Protein AF-A0A8T8SA92-F1 (afdb_monomer)

Organism: NCBI:txid13290

Secondary structure (DSSP, 8-state):
---PPPTTTHHHHTTSSSGGGS---------------THHHHTT--EE-TTSS-EEGGG-SS------HHHHHHHT--SHHHHHTTSTTEEEEEEETTEEEEEETTEEEEE-

Solvent-accessible surface area (backbone atoms only — not comparable to full-atom values): 7543 Å² total; per-residue (Å²): 135,86,87,78,83,65,78,70,59,64,60,57,63,60,66,68,65,70,74,75,77,79,82,73,78,71,80,80,79,80,74,76,69,63,84,70,62,75,60,73,80,55,74,83,70,53,74,39,55,92,81,80,44,87,39,48,62,89,78,47,97,64,94,80,86,85,84,48,72,65,56,42,61,75,67,67,47,88,50,71,52,53,47,25,76,79,37,90,55,42,45,52,45,79,77,53,94,85,33,32,36,42,26,50,75,87,46,68,82,47,80,77

Foldseek 3Di:
DDDDDDPPVVVVVVVVVPPPPPPPPDPPPPPPPPPDPPCVVCVPFDWDCPVVDTDTPVPDPDDDDDQDPVNCVVQVDPDVQSVQVVPPQWHWADPDDQWIWIGGNNRTPDTD

InterPro domains:
  IPR012910 TonB-dependent receptor, plug domain [PF07715] (57-111)
  IPR037066 TonB-dependent receptor, plug domain superfamily [G3DSA:2.170.130.10] (35-112)
  IPR039426 TonB-dependent receptor-like [PS52016] (56-112)
  IPR039426 TonB-dependent receptor-like [PTHR32552] (16-109)

Structure (mmCIF, N/CA/C/O backbone):
data_AF-A0A8T8SA92-F1
#
_entry.id   AF-A0A8T8SA92-F1
#
loop_
_atom_site.group_PDB
_atom_site.id
_atom_site.type_symbol
_atom_site.label_atom_id
_atom_site.label_alt_id
_atom_site.label_comp_id
_atom_site.label_asym_id
_atom_site.label_entity_id
_atom_site.label_seq_id
_atom_site.pdbx_PDB_ins_code
_atom_site.Cartn_x
_atom_site.Cartn_y
_atom_site.Cartn_z
_atom_site.occupancy
_atom_site.B_iso_or_equiv
_atom_site.auth_seq_id
_atom_site.auth_comp_id
_atom_site.auth_asym_id
_atom_site.auth_atom_id
_atom_site.pdbx_PDB_model_num
ATOM 1 N N . MET A 1 1 ? -50.923 -71.517 61.707 1.00 46.44 1 MET A N 1
ATOM 2 C CA . MET A 1 1 ? -49.562 -71.644 62.275 1.00 46.44 1 MET A CA 1
ATOM 3 C C . MET A 1 1 ? -48.573 -71.877 61.135 1.00 46.44 1 MET A C 1
ATOM 5 O O . MET A 1 1 ? -48.821 -72.766 60.337 1.00 46.44 1 MET A O 1
ATOM 9 N N . LYS A 1 2 ? -47.511 -71.051 61.077 1.00 46.31 2 LYS A N 1
ATOM 10 C CA . LYS A 1 2 ? -46.356 -71.039 60.145 1.00 46.31 2 LYS A CA 1
ATOM 11 C C . LYS A 1 2 ? -46.658 -70.793 58.653 1.00 46.31 2 LYS A C 1
ATOM 13 O O . LYS A 1 2 ? -46.780 -71.729 57.875 1.00 46.31 2 LYS A O 1
ATOM 18 N N . VAL A 1 3 ? -46.680 -69.517 58.247 1.00 48.84 3 VAL A N 1
ATOM 19 C CA . VAL A 1 3 ? -46.512 -69.136 56.831 1.00 48.84 3 VAL A CA 1
ATOM 20 C C . VAL A 1 3 ? -45.027 -68.898 56.572 1.00 48.84 3 VAL A C 1
ATOM 22 O O . VAL A 1 3 ? -44.424 -67.944 57.054 1.00 48.84 3 VAL A O 1
ATOM 25 N N . THR A 1 4 ? -44.434 -69.834 55.847 1.00 51.59 4 THR A N 1
ATOM 26 C CA . THR A 1 4 ? -43.040 -69.854 55.408 1.00 51.59 4 THR A CA 1
ATOM 27 C C . THR A 1 4 ? -42.817 -68.774 54.343 1.00 51.59 4 THR A C 1
ATOM 29 O O . THR A 1 4 ? -43.398 -68.843 53.261 1.00 51.59 4 THR A O 1
ATOM 32 N N . VAL A 1 5 ? -41.976 -67.770 54.620 1.00 58.38 5 VAL A N 1
ATOM 33 C CA . VAL A 1 5 ? -41.630 -66.719 53.644 1.00 58.38 5 VAL A CA 1
ATOM 34 C C . VAL A 1 5 ? -40.827 -67.335 52.494 1.00 58.38 5 VAL A C 1
ATOM 36 O O . VAL A 1 5 ? -39.771 -67.939 52.693 1.00 58.38 5 VAL A O 1
ATOM 39 N N . SER A 1 6 ? -41.345 -67.217 51.269 1.00 54.12 6 SER A N 1
ATOM 40 C CA . SER A 1 6 ? -40.750 -67.839 50.086 1.00 54.12 6 SER A CA 1
ATOM 41 C C . SER A 1 6 ? -39.487 -67.094 49.623 1.00 54.12 6 SER A C 1
ATOM 43 O O . SER A 1 6 ? -39.502 -65.895 49.339 1.00 54.12 6 SER A O 1
ATOM 45 N N . LYS A 1 7 ? -38.378 -67.828 49.461 1.00 56.69 7 LYS A N 1
ATOM 46 C CA . LYS A 1 7 ? -37.070 -67.329 48.977 1.00 56.69 7 LYS A CA 1
ATOM 47 C C . LYS A 1 7 ? -37.089 -66.744 47.547 1.00 56.69 7 LYS A C 1
ATOM 49 O O . LYS A 1 7 ? -36.055 -66.309 47.048 1.00 56.69 7 LYS A O 1
ATOM 54 N N . ARG A 1 8 ? -38.244 -66.726 46.865 1.00 53.56 8 ARG A N 1
ATOM 55 C CA . ARG A 1 8 ? -38.401 -66.188 45.500 1.00 53.56 8 ARG A CA 1
ATOM 56 C C . ARG A 1 8 ? -38.507 -64.659 45.466 1.00 53.56 8 ARG A C 1
ATOM 58 O O . ARG A 1 8 ? -38.205 -64.069 44.435 1.00 53.56 8 ARG A O 1
ATOM 65 N N . MET A 1 9 ? -38.877 -64.022 46.579 1.00 52.91 9 MET A N 1
ATOM 66 C CA . MET A 1 9 ? -39.016 -62.561 46.660 1.00 52.91 9 MET A CA 1
ATOM 67 C C . MET A 1 9 ? -37.652 -61.859 46.811 1.00 52.91 9 MET A C 1
ATOM 69 O O . MET A 1 9 ? -37.402 -60.859 46.147 1.00 52.91 9 MET A O 1
ATOM 73 N N . ALA A 1 10 ? -36.713 -62.463 47.551 1.00 54.44 10 ALA A N 1
ATOM 74 C CA . ALA A 1 10 ? -35.353 -61.940 47.741 1.00 54.44 10 ALA A CA 1
ATOM 75 C C . ALA A 1 10 ? -34.515 -61.890 46.445 1.00 54.44 10 ALA A C 1
ATOM 77 O O . ALA A 1 10 ? -33.667 -61.019 46.283 1.00 54.44 10 ALA A O 1
ATOM 78 N N . ARG A 1 11 ? -34.774 -62.792 45.486 1.00 54.09 11 ARG A N 1
ATOM 79 C CA . ARG A 1 11 ? -34.069 -62.814 44.189 1.00 54.09 11 ARG A CA 1
ATOM 80 C C . ARG A 1 11 ? -34.523 -61.709 43.230 1.00 54.09 11 ARG A C 1
ATOM 82 O O . ARG A 1 11 ? -33.761 -61.338 42.348 1.00 54.09 11 ARG A O 1
ATOM 89 N N . ARG A 1 12 ? -35.737 -61.170 43.401 1.00 53.12 12 ARG A N 1
ATOM 90 C CA . ARG A 1 12 ? -36.257 -60.067 42.572 1.00 53.12 12 ARG A CA 1
ATOM 91 C C . ARG A 1 12 ? -35.733 -58.705 43.030 1.00 53.12 12 ARG A C 1
ATOM 93 O O . ARG A 1 12 ? -35.454 -57.864 42.186 1.00 53.12 12 ARG A O 1
ATOM 100 N N . SER A 1 13 ? -35.500 -58.524 44.330 1.00 52.41 13 SER A N 1
ATOM 101 C CA . SER A 1 13 ? -34.860 -57.313 44.869 1.00 52.41 13 SER A CA 1
ATOM 102 C C . SER A 1 13 ? -33.371 -57.208 44.520 1.00 52.41 13 SER A C 1
ATOM 104 O O . SER A 1 13 ? -32.835 -56.107 44.487 1.00 52.41 13 SER A O 1
ATOM 106 N N . LEU A 1 14 ? -32.710 -58.330 44.206 1.00 53.81 14 LEU A N 1
ATOM 107 C CA . LEU A 1 14 ? -31.296 -58.347 43.815 1.00 53.81 14 LEU A CA 1
ATOM 108 C C . LEU A 1 14 ? -31.066 -57.909 42.354 1.00 53.81 14 LEU A C 1
ATOM 110 O O . LEU A 1 14 ? -29.978 -57.458 42.018 1.00 53.81 14 LEU A O 1
ATOM 114 N N . LEU A 1 15 ? -32.091 -57.986 41.495 1.00 52.94 15 LEU A N 1
ATOM 115 C CA . LEU A 1 15 ? -32.016 -57.553 40.090 1.00 52.94 15 LEU A CA 1
ATOM 116 C C . LEU A 1 15 ? -32.271 -56.047 39.894 1.00 52.94 15 LEU A C 1
ATOM 118 O O . LEU A 1 15 ? -31.898 -55.513 38.856 1.00 52.94 15 LEU A O 1
ATOM 122 N N . LEU A 1 16 ? -32.840 -55.346 40.884 1.00 52.25 16 LEU A N 1
ATOM 123 C CA . LEU A 1 16 ? -33.017 -53.882 40.848 1.00 52.25 16 LEU A CA 1
ATOM 124 C C . LEU A 1 16 ? -31.822 -53.098 41.424 1.00 52.25 16 LEU A C 1
ATOM 126 O O . LEU A 1 16 ? -31.778 -51.879 41.296 1.00 52.25 16 LEU A O 1
ATOM 130 N N . ALA A 1 17 ? -30.848 -53.771 42.045 1.00 53.81 17 ALA A N 1
ATOM 131 C CA . ALA A 1 17 ? -29.674 -53.126 42.645 1.00 53.81 17 ALA A CA 1
ATOM 132 C C . ALA A 1 17 ? -28.501 -52.928 41.658 1.00 53.81 17 ALA A C 1
ATOM 134 O O . ALA A 1 17 ? -27.541 -52.230 41.975 1.00 53.81 17 ALA A O 1
ATOM 135 N N . GLY A 1 18 ? -28.563 -53.527 40.462 1.00 53.75 18 GLY A N 1
ATOM 136 C CA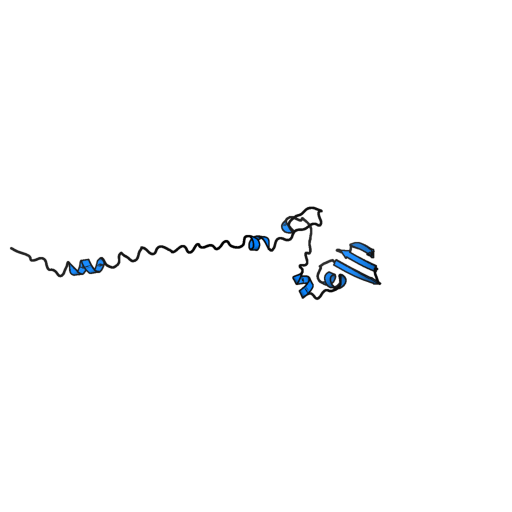 . GLY A 1 18 ? -27.483 -53.471 39.467 1.00 53.75 18 GLY A CA 1
ATOM 137 C C . GLY A 1 18 ? -27.460 -52.205 38.601 1.00 53.75 18 GLY A C 1
ATOM 138 O O . GLY A 1 18 ? -26.419 -51.866 38.050 1.00 53.75 18 GLY A O 1
ATOM 139 N N . THR A 1 19 ? -28.573 -51.473 38.489 1.00 57.50 19 THR A N 1
ATOM 140 C CA . THR A 1 19 ? -28.699 -50.328 37.564 1.00 57.50 19 THR A CA 1
ATOM 141 C C . THR A 1 19 ? -28.304 -48.977 38.169 1.00 57.50 19 THR A C 1
ATOM 143 O O . THR A 1 19 ? -28.361 -47.967 37.476 1.00 57.50 19 THR A O 1
ATOM 146 N N . ALA A 1 20 ? -27.881 -48.926 39.437 1.00 54.75 20 ALA A N 1
ATOM 147 C CA . ALA A 1 20 ? -27.578 -47.667 40.131 1.00 54.75 20 ALA A CA 1
ATOM 148 C C . ALA A 1 20 ? -26.136 -47.146 39.933 1.00 54.75 20 ALA A C 1
ATOM 150 O O . ALA A 1 20 ? -25.830 -46.042 40.366 1.00 54.75 20 ALA A O 1
ATOM 151 N N . ASN A 1 21 ? -25.251 -47.898 39.267 1.00 54.16 21 ASN A N 1
ATOM 152 C CA . ASN A 1 21 ? -23.839 -47.515 39.088 1.00 54.16 21 ASN A CA 1
ATOM 153 C C . ASN A 1 21 ? -23.518 -46.843 37.737 1.00 54.16 21 ASN A C 1
ATOM 155 O O . ASN A 1 21 ? -22.350 -46.662 37.410 1.00 54.16 21 ASN A O 1
ATOM 159 N N . LEU A 1 22 ? -24.525 -46.439 36.951 1.00 56.84 22 LEU A N 1
ATOM 160 C CA . LEU A 1 22 ? -24.310 -45.786 35.648 1.00 56.84 22 LEU A CA 1
ATOM 161 C C . LEU A 1 22 ? -24.280 -44.241 35.694 1.00 56.84 22 LEU A C 1
ATOM 163 O O . LEU A 1 22 ? -24.245 -43.613 34.642 1.00 56.84 22 LEU A O 1
ATOM 167 N N . ILE A 1 23 ? -24.293 -43.614 36.881 1.00 59.91 23 ILE A N 1
ATOM 168 C CA . ILE A 1 23 ? -24.431 -42.144 37.044 1.00 59.91 23 ILE A CA 1
ATOM 169 C C . ILE A 1 23 ? -23.169 -41.497 37.658 1.00 59.91 23 ILE A C 1
ATOM 171 O O . ILE A 1 23 ? -23.222 -40.436 38.264 1.00 59.91 23 ILE A O 1
ATOM 175 N N . LEU A 1 24 ? -21.992 -42.106 37.487 1.00 56.75 24 LEU A N 1
ATOM 176 C CA . LEU A 1 24 ? -20.704 -41.462 37.805 1.00 56.75 24 LEU A CA 1
ATOM 177 C C . LEU A 1 24 ? -19.808 -41.355 36.565 1.00 56.75 24 LEU A C 1
ATOM 179 O O . LEU A 1 24 ? -18.600 -41.573 36.623 1.00 56.75 24 LEU A O 1
ATOM 183 N N . ALA A 1 25 ? -20.408 -40.988 35.429 1.00 53.91 25 ALA A N 1
ATOM 184 C CA . ALA A 1 25 ? -19.657 -40.436 34.311 1.00 53.91 25 ALA A CA 1
ATOM 185 C C . ALA A 1 25 ? -19.103 -39.065 34.735 1.00 53.91 25 ALA A C 1
ATOM 187 O O . ALA A 1 25 ? -19.743 -38.036 34.539 1.00 53.91 25 ALA A O 1
ATOM 188 N N . ASN A 1 26 ? -17.922 -39.055 35.355 1.00 59.84 26 ASN A N 1
ATOM 189 C CA . ASN A 1 26 ? -17.107 -37.849 35.426 1.00 59.84 26 ASN A CA 1
ATOM 190 C C . ASN A 1 26 ? -16.751 -37.466 33.982 1.00 59.84 26 ASN A C 1
ATOM 192 O O . ASN A 1 26 ? -16.098 -38.270 33.308 1.00 59.84 26 ASN A O 1
ATOM 196 N N . PRO A 1 27 ? -17.137 -36.283 33.474 1.00 60.78 27 PRO A N 1
ATOM 197 C CA . PRO A 1 27 ? -16.538 -35.790 32.250 1.00 60.78 27 PRO A CA 1
ATOM 198 C C . PRO A 1 27 ? -15.051 -35.578 32.541 1.00 60.78 27 PRO A C 1
ATOM 200 O O . PRO A 1 27 ? -14.679 -34.761 33.383 1.00 60.78 27 PRO A O 1
ATOM 203 N N . ALA A 1 28 ? -14.191 -36.348 31.878 1.00 48.53 28 ALA A N 1
ATOM 204 C CA . ALA A 1 28 ? -12.777 -36.033 31.813 1.00 48.53 28 ALA A CA 1
ATOM 205 C C . ALA A 1 28 ? -12.658 -34.706 31.055 1.00 48.53 28 ALA A C 1
ATOM 207 O O . ALA A 1 28 ? -12.719 -34.670 29.827 1.00 48.53 28 ALA A O 1
ATOM 208 N N . LEU A 1 29 ? -12.568 -33.597 31.789 1.00 52.53 29 LEU A N 1
ATOM 209 C CA . LEU A 1 29 ? -12.215 -32.311 31.213 1.00 52.53 29 LEU A CA 1
ATOM 210 C C . LEU A 1 29 ? -10.746 -32.392 30.792 1.00 52.53 29 LEU A C 1
ATOM 212 O O . LEU A 1 29 ? -9.850 -32.107 31.579 1.00 52.53 29 LEU A O 1
ATOM 216 N N . ALA A 1 30 ? -10.512 -32.806 29.547 1.00 48.16 30 ALA A N 1
ATOM 217 C CA . ALA A 1 30 ? -9.229 -32.739 28.853 1.00 48.16 30 ALA A CA 1
ATOM 218 C C . ALA A 1 30 ? -8.890 -31.280 28.494 1.00 48.16 30 ALA A C 1
ATOM 220 O O . ALA A 1 30 ? -8.652 -30.939 27.342 1.00 48.16 30 ALA A O 1
ATOM 221 N N . GLN A 1 31 ? -8.904 -30.403 29.498 1.00 54.19 31 GLN A N 1
ATOM 222 C CA . GLN A 1 31 ? -8.419 -29.030 29.409 1.00 54.19 31 GLN A CA 1
ATOM 223 C C . GLN A 1 31 ? -6.906 -29.004 29.627 1.00 54.19 31 GLN A 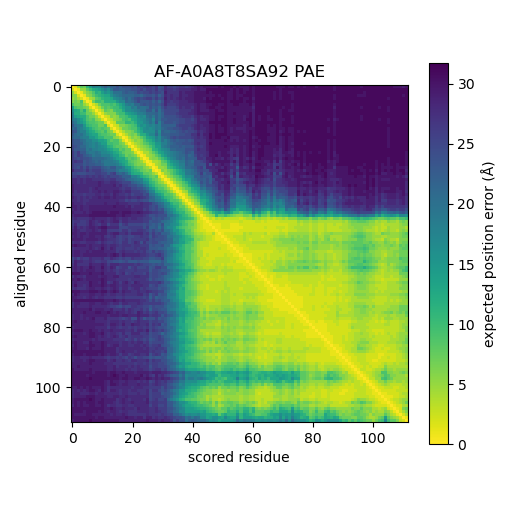C 1
ATOM 225 O O . GLN A 1 31 ? -6.397 -28.167 30.367 1.00 54.19 31 GLN A O 1
ATOM 230 N N . ASP A 1 32 ? -6.183 -29.911 28.972 1.00 51.09 32 ASP A N 1
ATOM 231 C CA . ASP A 1 32 ? -4.805 -29.609 28.611 1.00 51.09 32 ASP A CA 1
ATOM 232 C C . ASP A 1 32 ? -4.904 -28.691 27.391 1.00 51.09 32 ASP A C 1
ATOM 234 O O . ASP A 1 32 ? -4.719 -29.082 26.239 1.00 51.09 32 ASP A O 1
ATOM 238 N N . ALA A 1 33 ? -5.339 -27.456 27.653 1.00 48.91 33 ALA A N 1
ATOM 239 C CA . ALA A 1 33 ? -5.057 -26.359 26.759 1.00 48.91 33 ALA A CA 1
ATOM 240 C C . ALA A 1 33 ? -3.544 -26.185 26.847 1.00 48.91 33 ALA A C 1
ATOM 242 O O . ALA A 1 33 ? -3.034 -25.433 27.680 1.00 48.91 33 ALA A O 1
ATOM 243 N N . ALA A 1 34 ? -2.840 -26.950 26.006 1.00 46.53 34 ALA A N 1
ATOM 244 C CA . ALA A 1 34 ? -1.535 -26.577 25.504 1.00 46.53 34 ALA A CA 1
ATOM 245 C C . ALA A 1 34 ? -1.565 -25.064 25.333 1.00 46.53 34 ALA A C 1
ATOM 247 O O . ALA A 1 34 ? -2.516 -24.561 24.728 1.00 46.53 34 ALA A O 1
ATOM 248 N N . ALA A 1 35 ? -0.607 -24.375 25.955 1.00 50.47 35 ALA A N 1
ATOM 249 C CA . ALA A 1 35 ? -0.415 -22.946 25.810 1.00 50.47 35 ALA A CA 1
ATOM 250 C C . ALA A 1 35 ? -0.537 -22.618 24.321 1.00 50.47 35 ALA A C 1
ATOM 252 O O . ALA A 1 35 ? 0.377 -22.881 23.544 1.00 50.47 35 ALA A O 1
ATOM 253 N N . ALA A 1 36 ? -1.730 -22.174 23.925 1.00 46.34 36 ALA A N 1
ATOM 254 C CA . ALA A 1 36 ? -2.000 -21.769 22.573 1.00 46.34 36 ALA A CA 1
ATOM 255 C C . ALA A 1 36 ? -1.131 -20.539 22.413 1.00 46.34 36 ALA A C 1
ATOM 257 O O . ALA A 1 36 ? -1.291 -19.582 23.176 1.00 46.34 36 ALA A O 1
ATOM 258 N N . ASP A 1 37 ? -0.156 -20.656 21.518 1.00 49.38 37 ASP A N 1
ATOM 259 C CA . ASP A 1 37 ? 0.708 -19.589 21.054 1.00 49.38 37 ASP A CA 1
ATOM 260 C C . ASP A 1 37 ? -0.003 -18.241 21.173 1.00 49.38 37 ASP A C 1
ATOM 262 O O . ASP A 1 37 ? -0.909 -17.919 20.401 1.00 49.38 37 ASP A O 1
ATOM 266 N N . ALA A 1 38 ? 0.426 -17.432 22.143 1.00 48.44 38 ALA A N 1
ATOM 267 C CA . ALA A 1 38 ? 0.014 -16.035 22.229 1.00 48.44 38 ALA A CA 1
ATOM 268 C C . ALA A 1 38 ? 0.393 -15.264 20.944 1.00 48.44 38 ALA A C 1
ATOM 270 O O . ALA A 1 38 ? -0.153 -14.198 20.687 1.00 48.44 38 ALA A O 1
ATOM 271 N N . ASP A 1 39 ? 1.249 -15.845 20.099 1.00 50.56 39 ASP A N 1
ATOM 272 C CA . ASP A 1 39 ? 1.639 -15.326 18.790 1.00 50.56 39 ASP A CA 1
ATOM 273 C C . ASP A 1 39 ? 0.543 -15.444 17.715 1.00 50.56 39 ASP A C 1
ATOM 275 O O . ASP A 1 39 ? 0.506 -14.650 16.774 1.00 50.56 39 ASP A O 1
ATOM 279 N N . THR A 1 40 ? -0.401 -16.391 17.818 1.00 47.53 40 THR A N 1
ATOM 280 C CA . THR A 1 40 ? -1.430 -16.539 16.764 1.00 47.53 40 THR A CA 1
ATOM 281 C C . THR A 1 40 ? -2.572 -15.528 16.889 1.00 47.53 40 THR A C 1
ATOM 283 O O . THR A 1 40 ? -3.321 -15.334 15.932 1.00 47.53 40 THR A O 1
ATOM 286 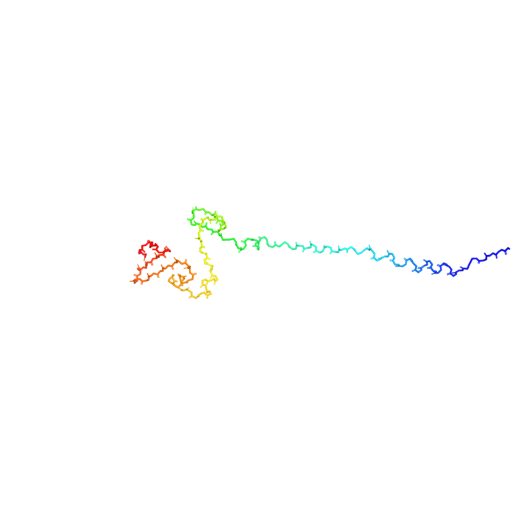N N . ALA A 1 41 ? -2.697 -14.850 18.034 1.00 50.03 41 ALA A N 1
ATOM 287 C CA . ALA A 1 41 ? -3.640 -13.746 18.215 1.00 50.03 41 ALA A CA 1
ATOM 288 C C . ALA A 1 41 ? -3.090 -12.401 17.692 1.00 50.03 41 ALA A C 1
ATOM 290 O O . ALA A 1 41 ? -3.875 -11.521 17.340 1.00 50.03 41 ALA A O 1
ATOM 291 N N . GLU A 1 42 ? -1.764 -12.251 17.591 1.00 55.78 42 GLU A N 1
ATOM 292 C CA . GLU A 1 42 ? -1.096 -11.015 17.148 1.00 55.78 42 GLU A CA 1
ATOM 293 C C . GLU A 1 42 ? -0.675 -11.036 15.663 1.00 55.78 42 GLU A C 1
ATOM 295 O O . GLU A 1 42 ? -0.394 -9.990 15.077 1.00 55.78 42 GLU A O 1
ATOM 300 N N . GLY A 1 43 ? -0.711 -12.200 15.004 1.00 59.50 43 GLY A N 1
ATOM 301 C CA . GLY A 1 43 ? -0.172 -12.401 13.650 1.00 59.50 43 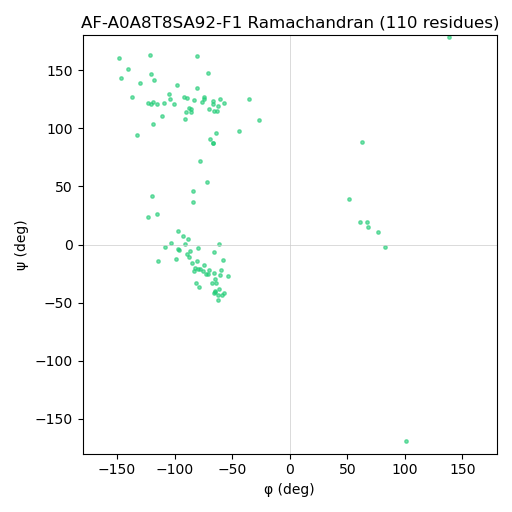GLY A CA 1
ATOM 302 C C . GLY A 1 43 ? -0.862 -11.660 12.492 1.00 59.50 43 GLY A C 1
ATOM 303 O O . GLY A 1 43 ? -0.364 -11.706 11.371 1.00 59.50 43 GLY A O 1
ATOM 304 N N . ASN A 1 44 ? -1.985 -10.971 12.724 1.00 72.06 44 ASN A N 1
ATOM 305 C CA . ASN A 1 44 ? -2.685 -10.183 11.696 1.00 72.06 44 ASN A CA 1
ATOM 306 C C . ASN A 1 44 ? -2.867 -8.705 12.087 1.00 72.06 44 ASN A C 1
ATOM 308 O O . ASN A 1 44 ? -3.790 -8.029 11.627 1.00 72.06 44 ASN A O 1
ATOM 312 N N . VAL A 1 45 ? -2.019 -8.196 12.982 1.00 84.69 45 VAL A N 1
ATOM 313 C CA . VAL A 1 45 ? -2.025 -6.778 13.347 1.00 84.69 45 VAL A CA 1
ATOM 314 C C . VAL A 1 45 ? -1.159 -5.998 12.357 1.00 84.69 45 VAL A C 1
ATOM 316 O O . VAL A 1 45 ? 0.057 -6.154 12.303 1.00 84.69 45 VAL A O 1
ATOM 319 N N . ILE A 1 46 ? -1.788 -5.118 11.574 1.00 89.00 46 ILE A N 1
ATOM 320 C CA . ILE A 1 46 ? -1.083 -4.206 10.664 1.00 89.00 46 ILE A CA 1
ATOM 321 C C . ILE A 1 46 ? -0.777 -2.908 11.413 1.00 89.00 46 ILE A C 1
ATOM 323 O O . ILE A 1 46 ? -1.692 -2.150 11.747 1.00 89.00 46 ILE A O 1
ATOM 327 N N . ILE A 1 47 ? 0.510 -2.638 11.637 1.00 91.69 47 ILE A N 1
ATOM 328 C CA . ILE A 1 47 ? 0.994 -1.386 12.228 1.00 91.69 47 ILE A CA 1
ATOM 329 C C . ILE A 1 47 ? 1.250 -0.353 11.127 1.00 91.69 47 ILE A C 1
ATOM 331 O O . ILE A 1 47 ? 1.984 -0.594 10.170 1.00 91.69 47 ILE A O 1
ATOM 335 N N . VAL A 1 48 ? 0.647 0.822 11.273 1.00 92.56 48 VAL A N 1
ATOM 336 C CA . VAL A 1 48 ? 0.755 1.958 10.358 1.00 92.56 48 VAL A CA 1
ATOM 337 C C . VAL A 1 48 ? 1.673 3.008 10.969 1.00 92.56 48 VAL A C 1
ATOM 339 O O . VAL A 1 48 ? 1.412 3.504 12.059 1.00 92.56 48 VAL A O 1
ATOM 342 N N . THR A 1 49 ? 2.712 3.400 10.230 1.00 93.50 49 THR A N 1
ATOM 343 C CA . THR A 1 49 ? 3.720 4.387 10.667 1.00 93.50 49 THR A CA 1
ATOM 344 C C . THR A 1 49 ? 3.610 5.736 9.949 1.00 93.50 49 THR A C 1
ATOM 346 O O . THR A 1 49 ? 4.330 6.684 10.266 1.00 93.50 49 THR A O 1
ATOM 349 N N . ALA A 1 50 ? 2.674 5.873 9.002 1.00 89.94 50 ALA A N 1
ATOM 350 C CA . ALA A 1 50 ? 2.480 7.089 8.206 1.00 89.94 50 ALA A CA 1
ATOM 351 C C . ALA A 1 50 ? 2.162 8.342 9.053 1.00 89.94 50 ALA A C 1
ATOM 353 O O . ALA A 1 50 ? 2.398 9.467 8.617 1.00 89.94 50 ALA A O 1
ATOM 354 N N . THR A 1 51 ? 1.662 8.166 10.281 1.00 89.19 51 THR A N 1
ATOM 355 C CA . THR A 1 51 ? 1.362 9.245 11.240 1.00 89.19 51 THR A CA 1
ATOM 356 C C . THR A 1 51 ? 2.556 9.628 12.123 1.00 89.19 51 THR A C 1
ATOM 358 O O . THR A 1 51 ? 2.410 10.462 13.021 1.00 89.19 51 THR A O 1
ATOM 361 N N . LYS A 1 52 ? 3.741 9.045 11.878 1.00 91.44 52 LYS A N 1
ATOM 362 C CA . LYS A 1 52 ? 4.952 9.148 12.719 1.00 91.44 52 LYS A CA 1
ATOM 363 C C . LYS A 1 52 ? 4.774 8.599 14.141 1.00 91.44 52 LYS A C 1
ATOM 365 O O . LYS A 1 52 ? 5.528 8.962 15.042 1.00 91.44 52 LYS A O 1
ATOM 370 N N . ARG A 1 53 ? 3.759 7.767 14.351 1.00 90.81 53 ARG A N 1
ATOM 371 C CA . ARG A 1 53 ? 3.488 7.013 15.575 1.00 90.81 53 ARG A CA 1
ATOM 372 C C . ARG A 1 53 ? 3.001 5.631 15.174 1.00 90.81 53 ARG A C 1
ATOM 374 O O . ARG A 1 53 ? 2.370 5.501 14.130 1.00 90.81 53 ARG A O 1
ATOM 381 N N . ASP A 1 54 ? 3.257 4.644 16.019 1.00 91.19 54 ASP A N 1
ATOM 382 C CA . ASP A 1 54 ? 2.769 3.289 15.796 1.00 91.19 54 ASP A CA 1
ATOM 383 C C . ASP A 1 54 ? 1.279 3.242 16.144 1.00 91.19 54 ASP A C 1
ATOM 385 O O . ASP A 1 54 ? 0.854 3.653 17.225 1.00 91.19 54 ASP A O 1
ATOM 389 N N . THR A 1 55 ? 0.451 2.836 15.187 1.00 90.00 55 THR A N 1
ATOM 390 C CA . THR A 1 55 ? -1.008 2.754 15.344 1.00 90.00 55 THR A CA 1
ATOM 391 C C . THR A 1 55 ? -1.527 1.584 14.516 1.00 90.00 55 THR A C 1
ATOM 393 O O . THR A 1 55 ? -1.008 1.324 13.434 1.00 90.00 55 THR A O 1
ATOM 396 N N . THR A 1 56 ? -2.535 0.859 14.998 1.00 92.38 56 THR A N 1
ATOM 397 C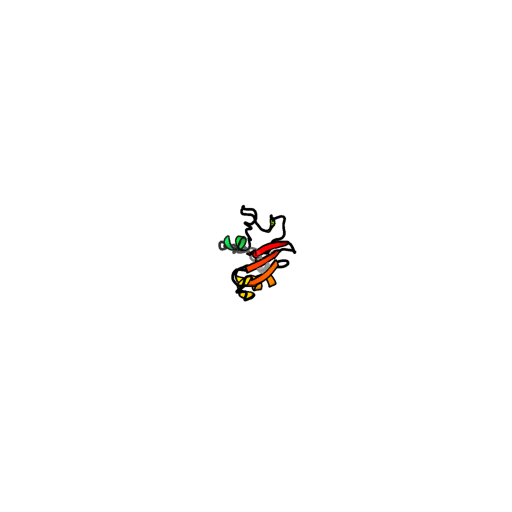 CA . THR A 1 56 ? -3.155 -0.219 14.210 1.00 92.38 56 THR A CA 1
ATOM 398 C C . THR A 1 56 ? -3.978 0.353 13.060 1.00 92.38 56 THR A C 1
ATOM 400 O O . THR A 1 56 ? -4.586 1.415 13.189 1.00 92.38 56 THR A O 1
ATOM 403 N N . ILE A 1 57 ? -4.051 -0.363 11.937 1.00 90.94 57 ILE A N 1
ATOM 404 C CA . ILE A 1 57 ? -4.857 0.035 10.772 1.00 90.94 57 ILE A CA 1
ATOM 405 C C . ILE A 1 57 ? -6.334 0.311 11.115 1.00 90.94 57 ILE A C 1
ATOM 407 O O . ILE A 1 57 ? -6.968 1.118 10.442 1.00 90.94 57 ILE A O 1
ATOM 411 N N . GLN A 1 58 ? -6.868 -0.320 12.168 1.00 90.12 58 GLN A N 1
ATOM 412 C CA . GLN A 1 58 ? -8.261 -0.155 12.608 1.00 90.12 58 GLN A CA 1
ATOM 413 C C . GLN A 1 58 ? -8.540 1.219 13.240 1.00 90.12 58 GLN A C 1
ATOM 415 O O . GLN A 1 58 ? -9.668 1.700 13.172 1.00 90.12 58 GLN A O 1
ATOM 420 N N . ASP A 1 59 ? -7.516 1.869 13.795 1.00 91.06 59 ASP A N 1
ATOM 421 C CA . ASP A 1 59 ? -7.639 3.148 14.508 1.00 91.06 59 ASP A CA 1
ATOM 422 C C . ASP A 1 59 ? -7.304 4.357 13.617 1.00 91.06 59 ASP A C 1
ATOM 424 O O . ASP A 1 59 ? -7.414 5.511 14.039 1.00 91.06 59 ASP A O 1
ATOM 428 N N . VAL A 1 60 ? -6.872 4.120 12.375 1.00 90.94 60 VAL A N 1
ATOM 429 C CA . VAL A 1 60 ? -6.455 5.171 11.442 1.00 90.94 60 VAL A CA 1
ATOM 430 C C . VAL A 1 60 ? -7.668 5.699 10.659 1.00 90.94 60 VAL A C 1
ATOM 432 O O . VAL A 1 60 ? -8.248 4.962 9.863 1.00 90.94 60 VAL A O 1
ATOM 435 N N . PRO A 1 61 ? -8.047 6.990 10.786 1.00 90.56 61 PRO A N 1
ATOM 436 C CA . PRO A 1 61 ? -9.259 7.534 10.165 1.00 90.56 61 PRO A CA 1
ATOM 437 C C . PRO A 1 61 ? -9.045 7.958 8.699 1.00 90.56 61 PRO A C 1
ATOM 439 O O . PRO A 1 61 ? -9.577 8.969 8.242 1.00 90.56 61 PRO A O 1
ATOM 442 N N . PHE A 1 62 ? -8.231 7.220 7.947 1.00 87.56 62 PHE A N 1
ATOM 443 C CA . PHE A 1 62 ? -8.029 7.427 6.517 1.00 87.56 62 PHE A CA 1
ATOM 444 C C . PHE A 1 62 ? -7.743 6.104 5.812 1.00 87.56 62 PHE A C 1
ATOM 446 O O . PHE A 1 62 ? -7.395 5.100 6.419 1.00 87.56 62 PHE A O 1
ATOM 453 N N . SER A 1 63 ? -7.938 6.097 4.498 1.00 90.00 63 SER A N 1
ATOM 454 C CA . SER A 1 63 ? -7.828 4.883 3.695 1.00 90.00 63 SER A CA 1
ATOM 455 C C . SER A 1 63 ? -6.367 4.475 3.500 1.00 90.00 63 SER A C 1
ATOM 457 O O . SER A 1 63 ? -5.560 5.261 3.005 1.00 90.00 63 SER A O 1
ATOM 459 N N . ILE A 1 64 ? -6.071 3.229 3.866 1.00 90.06 64 ILE A N 1
ATOM 460 C CA . ILE A 1 64 ? -4.756 2.592 3.788 1.00 90.06 64 ILE A CA 1
ATOM 461 C C . ILE A 1 64 ? -4.832 1.400 2.834 1.00 90.06 64 ILE A C 1
ATOM 463 O O . ILE A 1 64 ? -5.816 0.662 2.829 1.00 90.06 64 ILE A O 1
ATOM 467 N N . ASN A 1 65 ? -3.777 1.195 2.050 1.00 90.81 65 ASN A N 1
ATOM 468 C CA . ASN A 1 65 ? -3.523 -0.060 1.355 1.00 90.81 65 ASN A CA 1
ATOM 469 C C . ASN A 1 65 ? -2.188 -0.612 1.871 1.00 90.81 65 ASN A C 1
ATOM 471 O O . ASN A 1 65 ? -1.183 0.096 1.820 1.00 90.81 65 ASN A O 1
ATOM 475 N N . ALA A 1 66 ? -2.193 -1.832 2.406 1.00 90.62 66 ALA A N 1
ATOM 476 C CA . ALA A 1 66 ? -1.014 -2.491 2.958 1.00 90.62 66 ALA A CA 1
ATOM 477 C C . ALA A 1 66 ? -0.755 -3.779 2.170 1.00 90.62 66 ALA A C 1
ATOM 479 O O . ALA A 1 66 ? -1.481 -4.756 2.327 1.00 90.62 66 ALA A O 1
ATOM 480 N N . GLN A 1 67 ? 0.248 -3.755 1.292 1.00 90.88 67 GLN A N 1
ATOM 481 C CA . GLN A 1 67 ? 0.664 -4.926 0.520 1.00 90.88 67 GLN A CA 1
ATOM 482 C C . GLN A 1 67 ? 1.607 -5.779 1.364 1.00 90.88 67 GLN A C 1
ATOM 484 O O . GLN A 1 67 ? 2.628 -5.281 1.843 1.00 90.88 67 GLN A O 1
ATOM 489 N N . THR A 1 68 ? 1.271 -7.055 1.551 1.00 91.19 68 THR A N 1
ATOM 490 C CA . THR A 1 68 ? 2.154 -7.991 2.250 1.00 91.19 68 THR A CA 1
ATOM 491 C C . THR A 1 68 ? 3.248 -8.502 1.315 1.00 91.19 68 THR A C 1
ATOM 493 O O . THR A 1 68 ? 3.138 -8.431 0.089 1.00 91.19 68 THR A O 1
ATOM 496 N N . GLN A 1 69 ? 4.314 -9.064 1.885 1.00 90.44 69 GLN A N 1
ATOM 497 C CA . GLN A 1 69 ? 5.362 -9.710 1.096 1.00 90.44 69 GLN A CA 1
ATOM 498 C C . GLN A 1 69 ? 4.798 -10.830 0.205 1.00 90.44 69 GLN A C 1
ATOM 500 O O . GLN A 1 69 ? 5.201 -10.956 -0.950 1.00 90.44 69 GLN A O 1
ATOM 505 N N . GLU A 1 70 ? 3.873 -11.635 0.730 1.00 91.25 70 GLU A N 1
ATOM 506 C CA . GLU A 1 70 ? 3.267 -12.735 -0.020 1.00 91.25 70 GLU A CA 1
ATOM 507 C C . GLU A 1 70 ? 2.435 -12.215 -1.198 1.00 91.25 70 GLU A C 1
ATOM 509 O O . GLU A 1 70 ? 2.526 -12.759 -2.297 1.00 91.25 70 GLU A O 1
ATOM 514 N N . ASP A 1 71 ? 1.686 -11.126 -1.008 1.00 90.69 71 ASP A N 1
ATOM 515 C CA . ASP A 1 71 ? 0.891 -10.517 -2.079 1.00 90.69 71 ASP A CA 1
ATOM 516 C C . ASP A 1 71 ? 1.775 -9.959 -3.199 1.00 90.69 71 ASP A C 1
ATOM 518 O O . ASP A 1 71 ? 1.493 -10.180 -4.380 1.00 90.69 71 ASP A O 1
ATOM 522 N N . ILE A 1 72 ? 2.895 -9.318 -2.844 1.00 92.81 72 ILE A N 1
ATOM 523 C CA . ILE A 1 72 ? 3.880 -8.830 -3.817 1.00 92.81 72 ILE A CA 1
ATOM 524 C C . ILE A 1 72 ? 4.466 -10.006 -4.606 1.00 92.81 72 ILE A C 1
ATOM 526 O O . ILE A 1 72 ? 4.472 -9.970 -5.838 1.00 92.81 72 ILE A O 1
ATOM 530 N N . GLN A 1 73 ? 4.886 -11.078 -3.926 1.00 92.94 73 GLN A N 1
ATOM 531 C CA . GLN A 1 73 ? 5.436 -12.270 -4.582 1.00 92.94 73 GLN A CA 1
ATOM 532 C C . GLN A 1 73 ? 4.411 -12.945 -5.500 1.00 92.94 73 GLN A C 1
ATOM 534 O O . GLN A 1 73 ? 4.735 -13.286 -6.637 1.00 92.94 73 GLN A O 1
ATOM 539 N N . ARG A 1 74 ? 3.161 -13.082 -5.044 1.00 92.56 74 ARG A N 1
ATOM 540 C CA . ARG A 1 74 ? 2.061 -13.666 -5.823 1.00 92.56 74 ARG A CA 1
ATOM 541 C C . ARG A 1 74 ? 1.717 -12.825 -7.052 1.00 92.56 74 ARG A C 1
ATOM 543 O O . ARG A 1 74 ? 1.335 -13.382 -8.077 1.00 92.56 74 ARG A O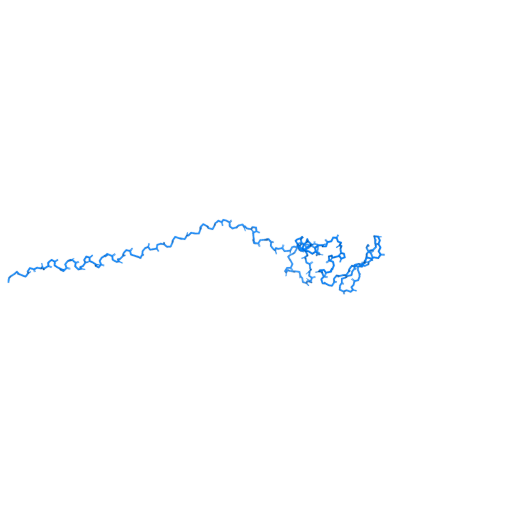 1
ATOM 550 N N . SER A 1 75 ? 1.866 -11.503 -6.962 1.00 91.88 75 SER A N 1
ATOM 551 C CA . SER A 1 75 ? 1.638 -10.593 -8.089 1.00 91.88 75 SER A CA 1
ATOM 552 C C . SER A 1 75 ? 2.749 -10.619 -9.147 1.00 91.88 75 SER A C 1
ATOM 554 O O . SER A 1 75 ? 2.529 -10.152 -10.262 1.00 91.88 75 SER A O 1
ATOM 556 N N . GLY A 1 76 ? 3.936 -11.149 -8.816 1.00 92.50 76 GLY A N 1
ATOM 557 C CA . GLY A 1 76 ? 5.103 -11.136 -9.703 1.00 92.50 76 GLY A CA 1
ATOM 558 C C . GLY A 1 76 ? 5.693 -9.742 -9.943 1.00 92.50 76 GLY A C 1
ATOM 559 O O . GLY A 1 76 ? 6.468 -9.567 -10.882 1.00 92.50 76 GLY A O 1
ATOM 560 N N . ALA A 1 77 ? 5.323 -8.746 -9.131 1.00 92.69 77 ALA A N 1
ATOM 561 C CA . ALA A 1 77 ? 5.808 -7.381 -9.274 1.00 92.69 77 ALA A CA 1
ATOM 562 C C . ALA A 1 77 ? 7.311 -7.294 -8.969 1.00 92.69 77 ALA A C 1
ATOM 564 O O . ALA A 1 77 ? 7.761 -7.651 -7.880 1.00 92.69 77 ALA A O 1
ATOM 565 N N . VAL A 1 78 ? 8.078 -6.783 -9.932 1.00 91.38 78 VAL A N 1
ATOM 566 C CA . VAL A 1 78 ? 9.527 -6.541 -9.802 1.00 91.38 78 VAL A CA 1
ATOM 567 C C . VAL A 1 78 ? 9.872 -5.052 -9.864 1.00 91.38 78 VAL A C 1
ATOM 569 O O . VAL A 1 78 ? 10.974 -4.657 -9.492 1.00 91.38 78 VAL A O 1
ATOM 572 N N . THR A 1 79 ? 8.921 -4.225 -10.303 1.00 89.69 79 THR A N 1
ATOM 573 C CA . THR A 1 79 ? 9.019 -2.763 -10.346 1.00 89.69 79 THR A CA 1
ATOM 574 C C . THR A 1 79 ? 7.908 -2.112 -9.517 1.00 89.69 79 THR A C 1
ATOM 576 O O . THR A 1 79 ? 6.899 -2.746 -9.188 1.00 89.69 79 THR A O 1
ATOM 579 N N . LEU A 1 80 ? 8.072 -0.830 -9.173 1.00 87.75 80 LEU A N 1
ATOM 580 C CA . LEU A 1 80 ? 7.029 -0.073 -8.470 1.00 87.75 80 LEU A CA 1
ATOM 581 C C . LEU A 1 80 ? 5.806 0.136 -9.373 1.00 87.75 80 LEU A C 1
ATOM 583 O O . LEU A 1 80 ? 4.670 0.120 -8.901 1.00 87.75 80 LEU A O 1
ATOM 587 N N . GLU A 1 81 ? 6.025 0.275 -10.677 1.00 89.69 81 GLU A N 1
ATOM 588 C CA . GLU A 1 81 ? 4.992 0.357 -11.700 1.00 89.69 81 GLU A CA 1
ATOM 589 C C . GLU A 1 81 ? 4.105 -0.891 -11.696 1.00 89.69 81 GLU A C 1
ATOM 591 O O . GLU A 1 81 ? 2.879 -0.768 -11.727 1.00 89.69 81 GLU A O 1
ATOM 596 N N . ASP A 1 82 ? 4.693 -2.083 -11.588 1.00 91.25 82 ASP A N 1
ATOM 597 C CA . ASP A 1 82 ? 3.936 -3.335 -11.490 1.00 91.25 82 ASP A CA 1
ATOM 598 C C . ASP A 1 82 ? 3.130 -3.408 -10.193 1.00 91.25 82 ASP A C 1
ATOM 600 O O . ASP A 1 82 ? 1.952 -3.769 -10.216 1.00 91.25 82 ASP A O 1
ATOM 604 N N . LEU A 1 83 ? 3.728 -2.983 -9.074 1.00 89.69 83 LEU A N 1
ATOM 605 C CA . LEU A 1 83 ? 3.041 -2.918 -7.786 1.00 89.69 83 LEU A CA 1
ATOM 606 C C . LEU A 1 83 ? 1.845 -1.959 -7.835 1.00 89.69 83 LEU A C 1
ATOM 608 O O . LEU A 1 83 ? 0.785 -2.260 -7.283 1.00 89.69 83 LEU A O 1
ATOM 612 N N . SER A 1 84 ? 1.982 -0.831 -8.540 1.00 90.81 84 SER A N 1
ATOM 613 C CA . SER A 1 84 ? 0.925 0.178 -8.648 1.00 90.81 84 SER A CA 1
ATOM 614 C C . SER A 1 84 ? -0.364 -0.354 -9.275 1.00 90.81 84 SER A C 1
ATOM 616 O O . SER A 1 84 ? -1.445 0.113 -8.927 1.00 90.81 84 SER A O 1
ATOM 618 N N . ARG A 1 85 ? -0.283 -1.400 -10.110 1.00 88.81 85 ARG A N 1
ATOM 619 C CA . ARG A 1 85 ? -1.457 -2.048 -10.721 1.00 88.81 85 ARG A CA 1
ATOM 620 C C . ARG A 1 85 ? -2.360 -2.742 -9.697 1.00 88.81 85 ARG A C 1
ATOM 622 O O . ARG A 1 85 ? -3.547 -2.902 -9.960 1.00 88.81 85 ARG A O 1
ATOM 629 N N . ASN A 1 86 ? -1.813 -3.125 -8.541 1.00 89.50 86 ASN A N 1
ATOM 630 C CA . ASN A 1 86 ? -2.542 -3.794 -7.458 1.00 89.50 86 ASN A CA 1
ATOM 631 C C . ASN A 1 86 ? -3.019 -2.824 -6.363 1.00 89.50 86 ASN A C 1
ATOM 633 O O . ASN A 1 86 ? -3.733 -3.226 -5.443 1.00 89.50 86 ASN A O 1
ATOM 637 N N . VAL A 1 87 ? -2.654 -1.541 -6.453 1.00 91.31 87 VAL A N 1
ATOM 638 C CA . VAL A 1 87 ? -2.993 -0.527 -5.450 1.00 91.31 87 VAL A CA 1
ATOM 639 C C . VAL A 1 87 ? -3.995 0.461 -6.039 1.00 91.31 87 VAL A C 1
ATOM 641 O O . VAL A 1 87 ? -3.682 1.278 -6.902 1.00 91.31 87 VAL A O 1
ATOM 644 N N . ALA A 1 88 ? -5.230 0.414 -5.540 1.00 89.81 88 ALA A N 1
ATOM 645 C CA . ALA A 1 88 ? -6.301 1.272 -6.027 1.00 89.81 88 ALA A CA 1
ATOM 646 C C . ALA A 1 88 ? -5.975 2.763 -5.835 1.00 89.81 88 ALA A C 1
ATOM 648 O O . ALA A 1 88 ? -5.730 3.236 -4.723 1.00 89.81 88 ALA A O 1
ATOM 649 N N . GLY A 1 89 ? -6.031 3.518 -6.933 1.00 89.12 89 GLY A N 1
ATOM 650 C CA . GLY A 1 89 ? -5.770 4.953 -6.927 1.00 89.12 89 GLY A CA 1
ATOM 651 C C . GLY A 1 89 ? -4.292 5.328 -6.828 1.00 89.12 89 GLY A C 1
ATOM 652 O O . GLY A 1 89 ? -4.023 6.505 -6.619 1.00 89.12 89 GLY A O 1
ATOM 653 N N . LEU A 1 90 ? -3.356 4.386 -6.979 1.00 91.38 90 LEU A N 1
ATOM 654 C CA . LEU A 1 90 ? -1.936 4.668 -7.186 1.00 91.38 90 LEU A CA 1
ATOM 655 C C . LEU A 1 90 ? -1.624 4.587 -8.685 1.00 91.38 90 LEU A C 1
ATOM 657 O O . LEU A 1 90 ? -2.083 3.692 -9.387 1.00 91.38 90 LEU A O 1
ATOM 661 N N . THR A 1 91 ? -0.844 5.529 -9.196 1.00 91.00 91 THR A N 1
ATOM 662 C CA . THR A 1 91 ? -0.367 5.512 -10.578 1.00 91.00 91 THR A CA 1
ATOM 663 C C . THR A 1 91 ? 1.093 5.911 -10.591 1.00 91.00 91 THR A C 1
ATOM 665 O O . THR A 1 91 ? 1.451 6.956 -10.051 1.00 91.00 91 THR A O 1
ATOM 668 N N . ILE A 1 92 ? 1.926 5.082 -11.213 1.00 91.44 92 ILE A N 1
ATOM 669 C CA . ILE A 1 92 ? 3.351 5.348 -11.392 1.00 91.44 92 ILE A CA 1
ATOM 670 C C . ILE A 1 92 ? 3.631 5.358 -12.890 1.00 91.44 92 ILE A C 1
ATOM 672 O O . ILE A 1 92 ? 3.338 4.392 -13.592 1.00 91.44 92 ILE A O 1
ATOM 676 N N . GLN A 1 93 ? 4.141 6.482 -13.383 1.00 88.38 93 GLN A N 1
ATOM 677 C CA . GLN A 1 93 ? 4.526 6.664 -14.778 1.00 88.38 93 GLN A CA 1
ATOM 678 C C . GLN A 1 93 ? 6.044 6.729 -14.869 1.00 88.38 93 GLN A C 1
ATOM 680 O O . GLN A 1 93 ? 6.659 7.610 -14.273 1.00 88.38 93 GLN A O 1
ATOM 685 N N . ASN A 1 94 ? 6.639 5.828 -15.642 1.00 87.38 94 ASN A N 1
ATOM 686 C CA . ASN A 1 94 ? 8.064 5.853 -15.929 1.00 87.38 94 ASN A CA 1
ATOM 687 C C . ASN A 1 94 ? 8.329 6.774 -17.130 1.00 87.38 94 ASN A C 1
ATOM 689 O O . ASN A 1 94 ? 7.831 6.519 -18.227 1.00 87.38 94 ASN A O 1
ATOM 693 N N . LEU A 1 95 ? 9.079 7.857 -16.921 1.00 86.81 95 LEU A N 1
ATOM 694 C CA . LEU A 1 95 ? 9.425 8.850 -17.947 1.00 86.81 95 LEU A CA 1
ATOM 695 C C . LEU A 1 95 ? 10.868 8.688 -18.459 1.00 86.81 95 LEU A C 1
ATOM 697 O O . LEU A 1 95 ? 11.315 9.467 -19.300 1.00 86.81 95 LEU A O 1
ATOM 701 N N . GLY A 1 96 ? 11.600 7.690 -17.959 1.00 86.06 96 GLY A N 1
ATOM 702 C CA . GLY A 1 96 ? 12.992 7.418 -18.294 1.00 86.06 96 GLY A CA 1
ATOM 703 C C . GLY A 1 96 ? 13.835 7.046 -17.067 1.00 86.06 96 GLY A C 1
ATOM 704 O O . GLY A 1 96 ? 13.342 7.031 -15.938 1.00 86.06 96 GLY A O 1
ATOM 705 N N . PRO A 1 97 ? 15.131 6.742 -17.260 1.00 83.75 97 PRO A N 1
ATOM 706 C CA . PRO A 1 97 ? 16.022 6.355 -16.168 1.00 83.75 97 PRO A CA 1
ATOM 707 C C . PRO A 1 97 ? 16.096 7.425 -15.072 1.00 83.75 97 PRO A C 1
ATOM 709 O O . PRO A 1 97 ? 16.475 8.563 -15.340 1.00 83.75 97 PRO A O 1
ATOM 712 N N . GLY A 1 98 ? 15.739 7.049 -13.839 1.00 81.25 98 GLY A N 1
ATOM 713 C CA . GLY A 1 98 ? 15.723 7.959 -12.687 1.00 81.25 98 GLY A CA 1
ATOM 714 C C . GLY A 1 98 ? 14.662 9.058 -12.770 1.00 81.25 98 GLY A C 1
ATOM 715 O O . GLY A 1 98 ? 14.828 10.087 -12.132 1.00 81.25 98 GLY A O 1
ATOM 716 N N . GLN A 1 99 ? 13.640 8.873 -13.610 1.00 84.62 99 GLN A N 1
ATOM 717 C CA . GLN A 1 99 ? 12.553 9.822 -13.797 1.00 84.62 99 GLN A CA 1
ATOM 718 C C . GLN A 1 99 ? 11.226 9.068 -13.744 1.00 84.62 99 GLN A C 1
ATOM 720 O O . GLN A 1 99 ? 10.759 8.532 -14.749 1.00 84.62 99 GLN A O 1
ATOM 725 N N . SER A 1 100 ? 10.612 9.016 -12.568 1.00 87.62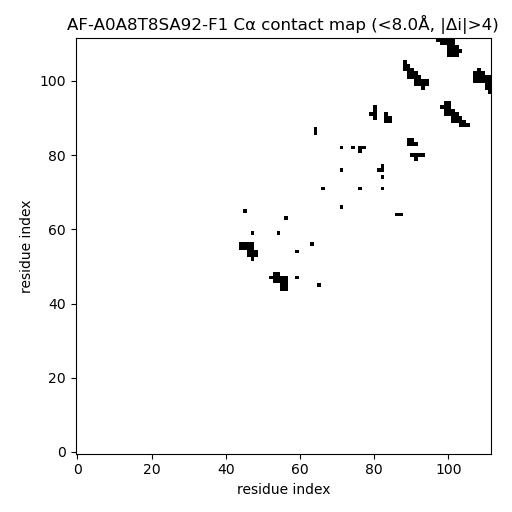 100 SER A N 1
ATOM 726 C CA . SER A 1 100 ? 9.281 8.436 -12.380 1.00 87.62 100 SER A CA 1
ATOM 727 C C . SER A 1 100 ? 8.328 9.480 -11.818 1.00 87.62 100 SER A C 1
ATOM 729 O O . SER A 1 100 ? 8.715 10.358 -11.063 1.00 87.62 100 SER A O 1
ATOM 731 N N . GLN A 1 101 ? 7.056 9.421 -12.183 1.00 89.00 101 GLN A N 1
ATOM 732 C CA . GLN A 1 101 ? 6.032 10.287 -11.614 1.00 89.00 101 GLN A CA 1
ATOM 733 C C . GLN A 1 101 ? 5.023 9.443 -10.851 1.00 89.00 101 GLN A C 1
ATOM 735 O O . GLN A 1 101 ? 4.376 8.569 -11.427 1.00 89.00 101 GLN A O 1
ATOM 740 N N . VAL A 1 102 ? 4.879 9.729 -9.558 1.00 91.12 102 VAL A N 1
ATOM 741 C CA . VAL A 1 102 ? 3.951 9.029 -8.666 1.00 91.12 102 VAL A CA 1
ATOM 742 C C . VAL A 1 102 ? 2.743 9.917 -8.400 1.00 91.12 102 VAL A C 1
ATOM 744 O O . VAL A 1 102 ? 2.885 11.076 -8.017 1.00 91.12 102 VAL A O 1
ATOM 747 N N . SER A 1 103 ? 1.545 9.371 -8.580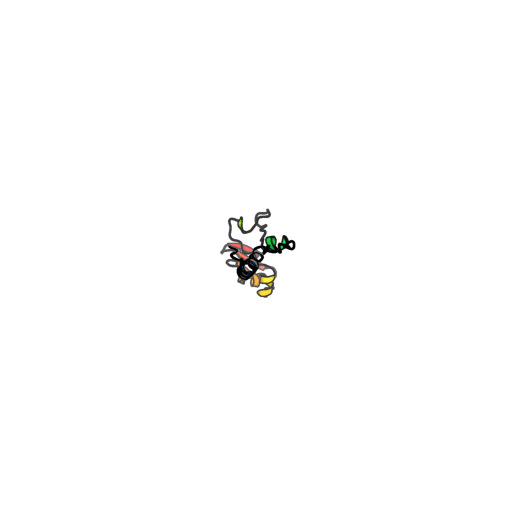 1.00 91.81 103 SER A N 1
ATOM 748 C CA . SER A 1 103 ? 0.278 10.042 -8.296 1.00 91.81 103 SER A CA 1
ATOM 749 C C . SER A 1 103 ? -0.626 9.156 -7.452 1.00 91.81 103 SER A C 1
ATOM 751 O O . SER A 1 103 ? -0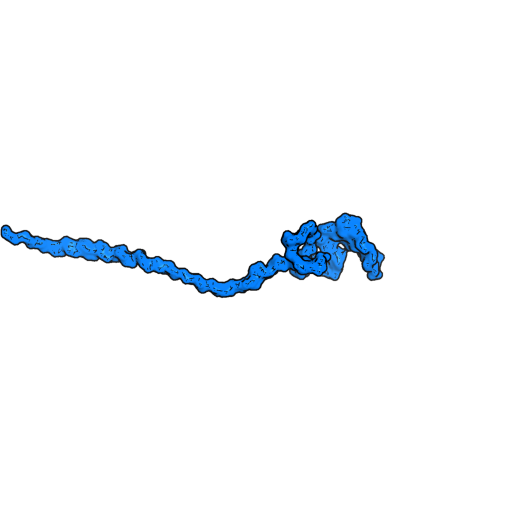.726 7.951 -7.689 1.00 91.81 103 SER A O 1
ATOM 753 N N . VAL A 1 104 ? -1.295 9.759 -6.470 1.00 91.62 104 VAL A N 1
ATOM 754 C CA . VAL A 1 104 ? -2.275 9.097 -5.607 1.00 91.62 104 VAL A CA 1
ATOM 755 C C . VAL A 1 104 ? -3.594 9.850 -5.706 1.00 91.62 104 VAL A C 1
ATOM 757 O O . VAL A 1 104 ? -3.666 11.044 -5.422 1.00 91.62 104 VAL A O 1
ATOM 760 N N . ARG A 1 105 ? -4.657 9.153 -6.122 1.00 90.31 105 ARG A N 1
ATOM 761 C CA . ARG A 1 105 ? -6.015 9.700 -6.307 1.00 90.31 105 ARG A CA 1
ATOM 762 C C . ARG A 1 105 ? -6.034 10.965 -7.172 1.00 90.31 105 ARG A C 1
ATOM 764 O O . ARG A 1 105 ? -6.760 11.911 -6.888 1.00 90.31 105 ARG A O 1
ATOM 771 N N . GLY A 1 106 ? -5.214 10.979 -8.223 1.00 87.38 106 GLY A N 1
ATOM 772 C CA . GLY A 1 106 ? -5.107 12.097 -9.163 1.00 87.38 106 GLY A CA 1
ATOM 773 C C . GLY A 1 106 ? -4.197 13.242 -8.707 1.00 87.38 106 GLY A C 1
ATOM 774 O O . GLY A 1 106 ? -3.993 14.172 -9.481 1.00 87.38 106 GLY A O 1
ATOM 775 N N . ILE A 1 107 ? -3.617 13.179 -7.503 1.00 89.88 107 ILE A N 1
ATOM 776 C CA . ILE A 1 107 ? -2.661 14.173 -7.005 1.00 89.88 107 ILE A CA 1
ATOM 777 C C . ILE A 1 107 ? -1.239 13.636 -7.164 1.00 89.88 107 ILE A C 1
ATOM 779 O O . ILE A 1 107 ? -0.892 12.599 -6.602 1.00 89.88 107 ILE A O 1
ATOM 783 N N . SER A 1 108 ? -0.413 14.356 -7.923 1.00 88.19 108 SER A N 1
ATOM 784 C CA . SER A 1 108 ? 0.985 13.992 -8.161 1.00 88.19 108 SER A CA 1
ATOM 785 C C . SER A 1 108 ? 1.875 14.409 -6.990 1.00 88.19 108 SER A C 1
ATOM 787 O O . SER A 1 108 ? 1.788 15.541 -6.515 1.00 88.19 108 SER A O 1
ATOM 789 N N . ALA A 1 109 ? 2.762 13.511 -6.565 1.00 81.88 109 ALA A N 1
ATOM 790 C CA . ALA A 1 109 ? 3.828 13.797 -5.606 1.00 81.88 109 ALA A CA 1
ATOM 791 C C . ALA A 1 109 ? 5.034 14.505 -6.259 1.00 81.88 109 ALA A C 1
ATOM 793 O O . ALA A 1 109 ? 5.973 14.883 -5.562 1.00 81.88 109 ALA A O 1
ATOM 794 N N . GLY A 1 110 ? 5.003 14.704 -7.582 1.00 78.50 110 GLY A N 1
ATOM 795 C CA . GLY A 1 110 ? 6.111 15.245 -8.363 1.00 78.50 110 GLY A CA 1
ATOM 796 C C . GLY A 1 110 ? 6.883 14.159 -9.110 1.00 78.50 110 GLY A C 1
ATOM 797 O O . GLY A 1 110 ? 6.424 13.025 -9.254 1.00 78.50 110 GLY A O 1
ATOM 798 N N . GLN A 1 111 ? 8.031 14.553 -9.651 1.00 75.50 111 GLN A N 1
ATOM 799 C CA . GLN A 1 111 ? 8.972 13.664 -10.323 1.00 75.50 111 GLN A CA 1
ATOM 800 C C . GLN A 1 111 ? 9.986 13.159 -9.291 1.00 75.50 111 GLN A C 1
ATOM 802 O O . GLN A 1 111 ? 10.557 13.966 -8.555 1.00 75.50 111 GLN A O 1
ATOM 807 N N . VAL A 1 112 ? 10.141 11.839 -9.216 1.00 66.38 112 VAL A N 1
ATOM 808 C CA . VAL A 1 112 ? 11.058 11.106 -8.335 1.00 66.38 112 VAL A CA 1
ATOM 809 C C . VAL A 1 112 ? 12.147 10.406 -9.129 1.00 66.38 112 VAL A C 1
ATOM 811 O O . VAL A 1 112 ? 11.886 10.044 -10.303 1.00 66.38 112 VAL A O 1
#

pLDDT: mean 75.03, std 18.07, range [46.31, 93.5]

Mean predicted aligned error: 16.91 Å

Radius of gyration: 37.34 Å; Cα contacts (8 Å, |Δi|>4): 79; chains: 1; bounding box: 66×87×81 Å

Nearest PDB structures (foldseek):
  6e4v-assembly1_A  TM=7.904E-01  e=1.052E-01  Escherichia coli BW25113
  1xkw-assembly1_A  TM=7.301E-01  e=2.410E-01  Pseudomonas aeruginosa
  4oy2-assembly3_F  TM=4.245E-01  e=8.032E+00  Saccharomyces cerevisiae S288C

Sequence (112 aa):
MKVTVSKRMARRSLLLAGTANLILANPALAQDAAAADADTAEGNVIIVTATKRDTTIQDVPFSINAQTQEDIQRSGAVTLEDLSRNVAGLTIQNLGPGQSQVSVRGISAGQV